Protein AF-A0A552EV08-F1 (afdb_monomer_lite)

pLDDT: mean 73.07, std 13.03, range [46.59, 91.0]

Organism: NCBI:txid2486254

Structure (mmCIF, N/CA/C/O backbone):
data_AF-A0A552EV08-F1
#
_entry.id   AF-A0A552EV08-F1
#
loop_
_atom_site.group_PDB
_atom_site.id
_atom_site.type_symbol
_atom_site.label_atom_id
_atom_site.label_alt_id
_atom_site.label_comp_id
_atom_site.label_asym_id
_atom_site.label_entity_id
_atom_site.label_seq_id
_atom_site.pdbx_PDB_ins_code
_atom_site.Cartn_x
_atom_site.Cartn_y
_atom_site.Cartn_z
_atom_site.occupancy
_atom_site.B_iso_or_equiv
_atom_site.auth_seq_id
_atom_site.auth_comp_id
_atom_site.auth_asym_id
_atom_site.auth_atom_id
_atom_site.pdbx_PDB_model_num
ATOM 1 N N . MET A 1 1 ? -11.932 -12.244 11.726 1.00 51.06 1 MET A N 1
ATOM 2 C CA . MET A 1 1 ? -11.784 -12.048 10.263 1.00 51.06 1 MET A CA 1
ATOM 3 C C . MET A 1 1 ? -13.141 -12.051 9.538 1.00 51.06 1 MET A C 1
ATOM 5 O O . MET A 1 1 ? -13.350 -12.858 8.645 1.00 51.06 1 MET A O 1
ATOM 9 N N . GLN A 1 2 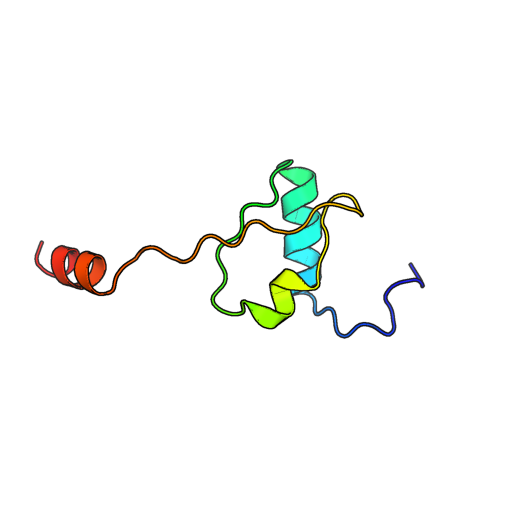? -14.099 -11.191 9.912 1.00 51.00 2 GLN A N 1
ATOM 10 C CA . GLN A 1 2 ? -15.405 -11.113 9.214 1.00 51.00 2 GLN A CA 1
ATOM 11 C C . GLN A 1 2 ? -15.670 -9.756 8.548 1.00 51.00 2 GLN A C 1
ATOM 13 O O . GLN A 1 2 ? -16.565 -9.654 7.724 1.00 51.00 2 GLN A O 1
ATOM 18 N N . LYS A 1 3 ? -14.877 -8.724 8.855 1.00 49.06 3 LYS A N 1
ATOM 19 C CA . LYS A 1 3 ? -15.164 -7.336 8.465 1.00 49.06 3 LYS A CA 1
ATOM 20 C C . LYS A 1 3 ? -14.833 -6.993 6.998 1.00 49.06 3 LYS A C 1
ATOM 22 O O . LYS A 1 3 ? -15.094 -5.877 6.578 1.00 49.06 3 LYS A O 1
ATOM 27 N N . TYR A 1 4 ? -14.296 -7.942 6.228 1.00 49.91 4 TYR A N 1
ATOM 28 C CA . TYR A 1 4 ? -13.836 -7.726 4.845 1.00 49.91 4 TYR A CA 1
ATOM 29 C C . TYR A 1 4 ? -14.336 -8.792 3.861 1.00 49.91 4 TYR A C 1
ATOM 31 O O . TYR A 1 4 ? -13.826 -8.881 2.755 1.00 49.91 4 TYR A O 1
ATOM 39 N N . ARG A 1 5 ? -15.309 -9.628 4.257 1.00 50.69 5 ARG A N 1
ATOM 40 C CA . ARG A 1 5 ? -15.785 -10.741 3.414 1.00 50.69 5 ARG A CA 1
ATOM 41 C C . ARG A 1 5 ? -16.555 -10.266 2.172 1.00 50.69 5 ARG A C 1
ATOM 43 O O . ARG A 1 5 ? -16.603 -10.995 1.190 1.00 50.69 5 ARG A O 1
ATOM 50 N N . ASP A 1 6 ? -17.094 -9.049 2.227 1.00 54.28 6 ASP A N 1
ATOM 51 C CA . ASP A 1 6 ? -17.980 -8.498 1.197 1.00 54.28 6 ASP A CA 1
ATOM 52 C C . ASP A 1 6 ? -17.328 -7.356 0.386 1.00 54.28 6 ASP A C 1
ATOM 54 O O . ASP A 1 6 ? -17.984 -6.756 -0.462 1.00 54.28 6 ASP A O 1
ATOM 58 N N . LEU A 1 7 ? -16.041 -7.052 0.622 1.00 54.59 7 LEU A N 1
ATOM 59 C CA . LEU A 1 7 ? -15.232 -6.250 -0.304 1.00 54.59 7 LEU A CA 1
ATOM 60 C C . LEU A 1 7 ? -14.469 -7.211 -1.226 1.00 54.59 7 LEU A C 1
ATOM 62 O O . LEU A 1 7 ? -13.910 -8.183 -0.715 1.00 54.59 7 LEU A O 1
ATOM 66 N N . PRO A 1 8 ? -14.390 -6.958 -2.543 1.00 67.19 8 PRO A N 1
ATOM 67 C CA . PRO A 1 8 ? -13.648 -7.797 -3.480 1.00 67.19 8 PRO A CA 1
ATOM 68 C C . PRO A 1 8 ? -12.138 -7.550 -3.342 1.00 67.19 8 PRO A C 1
ATOM 70 O O . PRO A 1 8 ? -11.485 -7.158 -4.295 1.00 67.19 8 PRO A O 1
ATOM 73 N N . MET A 1 9 ? -11.589 -7.722 -2.140 1.00 70.81 9 MET A N 1
ATOM 74 C CA . MET A 1 9 ? -10.149 -7.681 -1.925 1.00 70.81 9 MET A CA 1
ATOM 75 C C . MET A 1 9 ? -9.590 -9.048 -2.298 1.00 70.81 9 MET A C 1
ATOM 77 O O . MET A 1 9 ? -9.888 -10.049 -1.637 1.00 70.81 9 MET A O 1
ATOM 81 N N . ASP A 1 10 ? -8.816 -9.100 -3.376 1.00 78.69 10 ASP A N 1
ATOM 82 C CA . ASP A 1 10 ? -8.139 -10.323 -3.778 1.00 78.69 10 ASP A CA 1
ATOM 83 C C . ASP A 1 10 ? -6.869 -10.570 -2.935 1.00 78.69 10 ASP A C 1
ATOM 85 O O . ASP A 1 10 ? -6.504 -9.804 -2.036 1.00 78.69 10 ASP A O 1
ATOM 89 N N . LEU A 1 11 ? -6.200 -11.701 -3.175 1.00 82.56 11 LEU A N 1
ATOM 90 C CA . LEU A 1 11 ? -4.988 -12.058 -2.434 1.00 82.56 11 LEU A CA 1
ATOM 91 C C . LEU A 1 11 ? -3.852 -11.044 -2.649 1.00 82.56 11 LEU A C 1
ATOM 93 O O . LEU A 1 11 ? -3.048 -10.839 -1.737 1.00 82.56 11 LEU A O 1
ATOM 97 N N . ALA A 1 12 ? -3.762 -10.435 -3.833 1.00 82.62 12 ALA A N 1
ATOM 98 C CA . ALA A 1 12 ? -2.710 -9.479 -4.145 1.00 82.62 12 ALA A CA 1
ATOM 99 C C . ALA A 1 12 ? -2.913 -8.191 -3.338 1.00 82.62 12 ALA A C 1
ATOM 101 O O . ALA A 1 12 ? -1.985 -7.740 -2.662 1.00 82.62 12 ALA A O 1
ATOM 102 N N . ASP A 1 13 ? -4.142 -7.683 -3.306 1.00 78.88 13 ASP A N 1
ATOM 103 C CA . ASP A 1 13 ? -4.518 -6.506 -2.527 1.00 78.88 13 ASP A CA 1
ATOM 104 C C . ASP A 1 13 ? -4.263 -6.707 -1.026 1.00 78.88 13 ASP A C 1
ATOM 106 O O . ASP A 1 13 ? -3.643 -5.867 -0.368 1.00 78.88 13 ASP A O 1
ATOM 110 N N . ALA A 1 14 ? -4.669 -7.859 -0.478 1.00 85.44 14 ALA A N 1
ATOM 111 C CA . ALA A 1 14 ? -4.427 -8.192 0.926 1.00 85.44 14 ALA A CA 1
ATOM 112 C C . ALA A 1 14 ? -2.925 -8.290 1.249 1.00 85.44 14 ALA A C 1
ATOM 114 O O . ALA A 1 14 ? -2.480 -7.850 2.313 1.00 85.44 14 ALA A O 1
ATOM 115 N N . SER A 1 15 ? -2.134 -8.833 0.321 1.00 87.69 15 SER A N 1
ATOM 116 C CA . SER A 1 15 ? -0.684 -8.954 0.490 1.00 87.69 15 SER A CA 1
ATOM 117 C C . SER A 1 15 ? 0.001 -7.585 0.498 1.00 87.69 15 SER A C 1
ATOM 119 O O . SER A 1 15 ? 0.922 -7.383 1.286 1.00 87.69 15 SER A O 1
ATOM 121 N N . LEU A 1 16 ? -0.467 -6.622 -0.306 1.00 87.06 16 LEU A N 1
ATOM 122 C CA . LEU A 1 16 ? 0.059 -5.251 -0.310 1.00 87.06 16 LEU A CA 1
ATOM 123 C C . LEU A 1 16 ? -0.206 -4.521 1.011 1.00 87.06 16 LEU A C 1
ATOM 125 O O . LEU A 1 16 ? 0.667 -3.805 1.499 1.00 87.06 16 LEU A O 1
ATOM 129 N N . VAL A 1 17 ? -1.382 -4.725 1.612 1.00 85.56 17 VAL A N 1
ATOM 130 C CA . VAL A 1 17 ? -1.716 -4.154 2.928 1.00 85.56 17 VAL A CA 1
ATOM 131 C C . VAL A 1 17 ? -0.796 -4.701 4.011 1.00 85.56 17 VAL A C 1
ATOM 133 O O . VAL A 1 17 ? -0.195 -3.915 4.742 1.00 85.56 17 VAL A O 1
ATOM 136 N N . ILE A 1 18 ? -0.628 -6.023 4.075 1.00 88.06 18 ILE A N 1
ATOM 137 C CA . ILE A 1 18 ? 0.260 -6.660 5.058 1.00 88.06 18 ILE A CA 1
ATOM 138 C C . ILE A 1 18 ? 1.710 -6.205 4.849 1.00 88.06 18 ILE A C 1
ATOM 140 O O . ILE A 1 18 ? 2.395 -5.853 5.806 1.00 88.06 18 ILE A O 1
ATOM 144 N N . LEU A 1 19 ? 2.174 -6.152 3.598 1.00 89.62 19 LEU A N 1
ATOM 145 C CA . LEU A 1 19 ? 3.530 -5.717 3.270 1.00 89.62 19 LEU A CA 1
ATOM 146 C C . LEU A 1 19 ? 3.786 -4.257 3.676 1.00 89.62 19 LEU A C 1
ATOM 148 O O . LEU A 1 19 ? 4.855 -3.943 4.193 1.00 89.62 19 LEU A O 1
ATOM 152 N N . ALA A 1 20 ? 2.813 -3.367 3.476 1.00 89.56 20 ALA A N 1
ATOM 153 C CA . ALA A 1 20 ? 2.926 -1.968 3.881 1.00 89.56 20 ALA A CA 1
ATOM 154 C C . ALA A 1 20 ? 2.966 -1.788 5.405 1.00 89.56 20 ALA A C 1
ATOM 156 O O . ALA A 1 20 ? 3.637 -0.882 5.905 1.00 89.56 20 ALA A O 1
ATOM 157 N N . GLU A 1 21 ? 2.268 -2.646 6.152 1.00 87.56 21 GLU A N 1
ATOM 158 C CA . GLU A 1 21 ? 2.345 -2.676 7.613 1.00 87.56 21 GLU A CA 1
ATOM 159 C C . GLU A 1 21 ? 3.713 -3.169 8.092 1.00 87.56 21 GLU A C 1
ATOM 161 O O . GLU A 1 21 ? 4.333 -2.495 8.916 1.00 87.56 21 GLU A O 1
ATOM 166 N N . GLU A 1 22 ? 4.217 -4.264 7.517 1.00 91.00 22 GLU A N 1
ATOM 167 C CA . GLU A 1 22 ? 5.520 -4.845 7.862 1.00 91.00 22 GLU A CA 1
ATOM 168 C C . GLU A 1 22 ? 6.684 -3.888 7.549 1.00 91.00 22 GLU A C 1
ATOM 170 O O . GLU A 1 22 ? 7.611 -3.731 8.340 1.00 91.00 22 GLU A O 1
ATOM 175 N N . LEU A 1 23 ? 6.619 -3.188 6.411 1.00 90.88 23 LEU A N 1
ATOM 176 C CA . LEU A 1 23 ? 7.629 -2.206 6.000 1.00 90.88 23 LEU A CA 1
ATOM 177 C C . LEU A 1 23 ? 7.414 -0.817 6.620 1.00 90.88 23 LEU A C 1
ATOM 179 O O . LEU A 1 23 ? 8.254 0.070 6.458 1.00 90.88 23 LEU A O 1
ATOM 183 N N . GLY A 1 24 ? 6.279 -0.589 7.287 1.00 90.00 24 GLY A N 1
ATOM 184 C CA . GLY A 1 24 ? 5.907 0.715 7.831 1.00 90.00 24 GLY A CA 1
ATOM 185 C C . GLY A 1 24 ? 5.737 1.817 6.775 1.00 90.00 24 GLY A C 1
ATOM 186 O O . GLY A 1 24 ? 5.781 2.998 7.130 1.00 90.00 24 GLY A O 1
ATOM 187 N N . SER A 1 25 ? 5.527 1.453 5.505 1.00 88.69 25 SER A N 1
ATOM 188 C CA . SER A 1 25 ? 5.451 2.366 4.361 1.00 88.69 25 SER A CA 1
ATOM 189 C C . SER A 1 25 ? 4.303 1.994 3.424 1.00 88.69 25 SER A C 1
ATOM 191 O O . SER A 1 25 ? 4.235 0.876 2.927 1.00 88.69 25 SER A O 1
ATOM 193 N N . GLY A 1 26 ? 3.436 2.963 3.122 1.00 86.31 26 GLY A N 1
ATOM 194 C CA . GLY A 1 26 ? 2.352 2.829 2.142 1.00 86.31 26 GLY A CA 1
ATOM 195 C C . GLY A 1 26 ? 2.742 3.210 0.715 1.00 86.31 26 GLY A C 1
ATOM 196 O O . GLY A 1 26 ? 1.863 3.546 -0.075 1.00 86.31 26 GLY A O 1
ATOM 197 N N . GLN A 1 27 ? 4.034 3.257 0.390 1.00 86.88 27 GLN A N 1
ATOM 198 C CA . GLN A 1 27 ? 4.493 3.554 -0.966 1.00 86.88 27 GLN A CA 1
ATOM 199 C C . GLN A 1 27 ? 4.371 2.312 -1.834 1.00 86.88 27 GLN A C 1
ATOM 201 O O . GLN A 1 27 ? 5.057 1.321 -1.597 1.00 86.88 27 GLN A O 1
ATOM 206 N N . ILE A 1 28 ? 3.515 2.379 -2.849 1.00 83.38 28 ILE A N 1
ATOM 207 C CA . ILE A 1 28 ? 3.295 1.252 -3.749 1.00 83.38 28 ILE A CA 1
ATOM 208 C C . ILE A 1 28 ? 3.327 1.696 -5.201 1.00 83.38 28 ILE A C 1
ATOM 210 O O . ILE A 1 28 ? 2.948 2.816 -5.548 1.00 83.38 28 ILE A O 1
ATOM 214 N N . LEU A 1 29 ? 3.796 0.786 -6.043 1.00 84.38 29 LEU A N 1
ATOM 215 C CA . LEU A 1 29 ? 3.808 0.926 -7.485 1.00 84.38 29 LEU A CA 1
ATOM 216 C C . LEU A 1 29 ? 2.628 0.137 -8.042 1.00 84.38 29 LEU A C 1
ATOM 218 O O . LEU A 1 29 ? 2.587 -1.082 -7.898 1.00 84.38 29 LEU A O 1
ATOM 222 N N . SER A 1 30 ? 1.671 0.820 -8.663 1.00 77.31 30 SER A N 1
ATOM 223 C CA . SER A 1 30 ? 0.536 0.158 -9.304 1.00 77.31 30 SER A CA 1
ATOM 224 C C . SER A 1 30 ? 0.097 0.912 -10.550 1.00 77.31 30 SER A C 1
ATOM 226 O O . SER A 1 30 ? 0.162 2.141 -10.607 1.00 77.31 30 SER A O 1
ATOM 228 N N . VAL A 1 31 ? -0.357 0.156 -11.546 1.00 77.31 31 VAL A N 1
ATOM 229 C CA . VAL A 1 31 ? -1.059 0.674 -12.729 1.00 77.31 31 VAL A CA 1
ATOM 230 C C . VAL A 1 31 ? -2.570 0.759 -12.497 1.00 77.31 31 VAL A C 1
ATOM 232 O O . VAL A 1 31 ? -3.261 1.485 -13.210 1.00 77.31 31 VAL A O 1
ATOM 235 N N . ASP A 1 32 ? -3.076 0.061 -11.478 1.00 73.19 32 ASP A N 1
ATOM 236 C CA . ASP A 1 32 ? -4.477 0.081 -11.080 1.00 73.19 32 ASP A CA 1
ATOM 237 C C . ASP A 1 32 ? -4.711 1.146 -10.007 1.00 73.19 32 ASP A C 1
ATOM 239 O O . ASP A 1 32 ? -4.695 0.901 -8.800 1.00 73.19 32 ASP A O 1
ATOM 243 N N . TYR A 1 33 ? -4.860 2.385 -10.468 1.00 70.06 33 TYR A N 1
ATOM 244 C CA . TYR A 1 33 ? -5.036 3.535 -9.585 1.00 70.06 33 TYR A CA 1
ATOM 245 C C . TYR A 1 33 ? -6.373 3.511 -8.836 1.00 70.06 33 TYR A C 1
ATOM 247 O O . TYR A 1 33 ? -6.477 4.039 -7.727 1.00 70.06 33 TYR A O 1
ATOM 255 N N . ARG A 1 34 ? -7.418 2.952 -9.453 1.00 70.75 34 ARG A N 1
ATOM 256 C CA . ARG A 1 34 ? -8.779 3.027 -8.919 1.00 70.75 34 ARG A CA 1
ATOM 257 C C . ARG A 1 34 ? -8.936 2.097 -7.725 1.00 70.75 34 ARG A C 1
ATOM 259 O O . ARG A 1 34 ? -9.445 2.535 -6.692 1.00 70.75 34 ARG A O 1
ATOM 266 N N . ASP A 1 35 ? -8.454 0.869 -7.856 1.00 70.62 35 ASP A N 1
ATOM 267 C CA . ASP A 1 35 ? -8.696 -0.161 -6.852 1.00 70.62 35 ASP A CA 1
ATOM 268 C C . ASP A 1 35 ? -7.792 0.064 -5.638 1.00 70.62 35 ASP A C 1
ATOM 270 O O . ASP A 1 35 ? -8.268 0.145 -4.502 1.00 70.62 35 ASP A O 1
ATOM 274 N N . VAL A 1 36 ? -6.522 0.389 -5.882 1.00 72.12 36 VAL A N 1
ATOM 275 C CA . VAL A 1 36 ? -5.548 0.709 -4.833 1.00 72.12 36 VAL A CA 1
ATOM 276 C C . VAL A 1 36 ? -5.968 1.886 -3.949 1.00 72.12 36 VAL A C 1
ATOM 278 O O . VAL A 1 36 ? -5.763 1.862 -2.732 1.00 72.12 36 VAL A O 1
ATOM 281 N N . ASN A 1 37 ? -6.562 2.931 -4.530 1.00 73.94 37 ASN A N 1
ATOM 282 C CA . ASN A 1 37 ? -6.945 4.126 -3.775 1.00 73.94 37 ASN A CA 1
ATOM 283 C C . ASN A 1 37 ? -8.130 3.877 -2.820 1.00 73.94 37 ASN A C 1
ATOM 285 O O . ASN A 1 37 ? -8.432 4.703 -1.951 1.00 73.94 37 ASN A O 1
ATOM 289 N N . THR A 1 38 ? -8.794 2.728 -2.946 1.00 77.88 38 THR A N 1
ATOM 290 C CA . THR A 1 38 ? -9.889 2.307 -2.065 1.00 77.88 38 THR A CA 1
ATOM 291 C C . THR A 1 38 ? -9.360 1.730 -0.748 1.00 77.88 38 THR A C 1
ATOM 293 O O . THR A 1 38 ? -10.026 1.825 0.285 1.00 77.88 38 THR A O 1
ATOM 296 N N . TYR A 1 39 ? -8.135 1.199 -0.739 1.00 76.94 39 TYR A N 1
ATOM 297 C CA . TYR A 1 39 ? -7.564 0.514 0.417 1.00 76.94 39 TYR A CA 1
ATOM 298 C C . TYR A 1 39 ? -6.815 1.447 1.369 1.00 76.94 39 TYR A C 1
ATOM 300 O O . TYR A 1 39 ? -6.365 2.540 1.009 1.00 76.94 39 TYR A O 1
ATOM 308 N N . ARG A 1 40 ? -6.711 1.020 2.631 1.00 79.50 40 ARG A N 1
ATOM 309 C CA . ARG A 1 40 ? -6.027 1.752 3.699 1.00 79.50 40 ARG A CA 1
ATOM 310 C C . ARG A 1 40 ? -5.081 0.821 4.443 1.00 79.50 40 ARG A C 1
ATOM 312 O O . ARG A 1 40 ? -5.494 -0.261 4.850 1.00 79.50 40 ARG A O 1
ATOM 319 N N . TRP A 1 41 ? -3.847 1.263 4.649 1.00 80.00 41 TRP A N 1
ATOM 320 C CA . TRP A 1 41 ? -2.878 0.595 5.518 1.00 80.00 41 TRP A CA 1
ATOM 321 C C . TRP A 1 41 ? -2.937 1.237 6.914 1.00 80.00 41 TRP A C 1
ATOM 323 O O . TRP A 1 41 ? -3.375 2.382 7.056 1.00 80.00 41 TRP A O 1
ATOM 333 N N . LYS A 1 42 ? -2.601 0.492 7.979 1.00 81.31 42 LYS A N 1
ATOM 334 C CA . LYS A 1 42 ? -2.796 0.938 9.379 1.00 81.31 42 LYS A CA 1
ATOM 335 C C . LYS A 1 42 ? -4.242 1.332 9.725 1.00 81.31 42 LYS A C 1
ATOM 337 O O . LYS A 1 42 ? -4.474 2.141 10.618 1.00 81.31 42 LYS A O 1
ATOM 342 N N . ASN A 1 43 ? -5.229 0.772 9.025 1.00 73.25 43 ASN A N 1
ATOM 343 C CA . ASN A 1 43 ? -6.662 1.083 9.149 1.00 73.25 43 ASN A CA 1
ATOM 344 C C . ASN A 1 43 ? -7.099 2.528 8.826 1.00 73.25 43 ASN A C 1
ATOM 346 O O . ASN A 1 43 ? -8.306 2.777 8.810 1.00 73.25 43 ASN A O 1
ATOM 350 N N . THR A 1 44 ? -6.190 3.469 8.553 1.00 79.19 44 THR A N 1
ATOM 351 C CA . THR A 1 44 ? -6.541 4.886 8.320 1.00 79.19 44 THR A CA 1
ATOM 352 C C . THR A 1 44 ? -5.806 5.529 7.153 1.00 79.19 44 THR A C 1
ATOM 354 O O . THR A 1 44 ? -6.341 6.461 6.551 1.00 79.19 44 THR A O 1
ATOM 357 N N . GLU A 1 45 ? -4.618 5.041 6.797 1.00 81.88 45 GLU A N 1
ATOM 358 C CA . GLU A 1 45 ? -3.722 5.751 5.889 1.00 81.88 45 GLU A CA 1
ATOM 359 C C . GLU A 1 45 ? -3.949 5.338 4.429 1.00 81.88 45 GLU A C 1
ATOM 361 O O . GLU A 1 45 ? -3.992 4.142 4.130 1.00 81.88 45 GLU A O 1
ATOM 366 N N . PRO A 1 46 ? -4.099 6.289 3.489 1.00 83.44 46 PRO A N 1
ATOM 367 C CA . PRO A 1 46 ? -4.143 5.971 2.068 1.00 83.44 46 PRO A CA 1
ATOM 368 C C . PRO A 1 46 ? -2.776 5.492 1.575 1.00 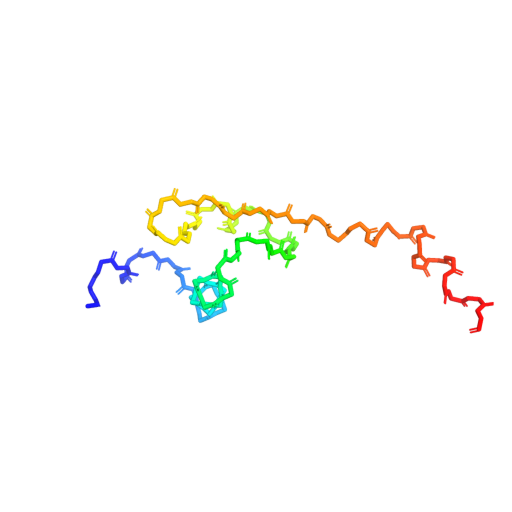83.44 46 PRO A C 1
ATOM 370 O O . PRO A 1 46 ? -1.722 5.899 2.077 1.00 83.44 46 PRO A O 1
ATOM 373 N N . PHE A 1 47 ? -2.792 4.641 0.554 1.00 85.75 47 PHE A N 1
ATOM 374 C CA . PHE A 1 47 ? -1.579 4.289 -0.170 1.00 85.75 47 PHE A CA 1
ATOM 375 C C . PHE A 1 47 ? -1.058 5.479 -0.979 1.00 85.75 47 PHE A C 1
ATOM 377 O O . PHE A 1 47 ? -1.813 6.209 -1.622 1.00 85.75 47 PHE A O 1
ATOM 384 N N . GLN A 1 48 ? 0.260 5.651 -0.975 1.00 85.44 48 GLN A N 1
ATOM 385 C CA . GLN A 1 48 ? 0.958 6.583 -1.847 1.00 85.44 48 GLN A CA 1
ATOM 386 C C . GLN A 1 48 ? 1.309 5.853 -3.136 1.00 85.44 48 GLN A C 1
ATOM 388 O O . GLN A 1 48 ? 2.311 5.140 -3.210 1.00 85.44 48 GLN A O 1
ATOM 393 N N . ILE A 1 49 ? 0.473 6.042 -4.153 1.00 80.38 49 ILE A N 1
ATOM 394 C CA . ILE A 1 49 ? 0.726 5.480 -5.474 1.00 80.38 49 ILE A CA 1
ATOM 395 C C . ILE A 1 49 ? 1.874 6.264 -6.100 1.00 80.38 49 ILE A C 1
ATOM 397 O O . ILE A 1 49 ? 1.740 7.439 -6.449 1.00 80.38 49 ILE A O 1
ATOM 401 N N . LYS A 1 50 ? 3.017 5.603 -6.240 1.00 75.19 50 LYS A N 1
ATOM 402 C CA . LYS A 1 50 ? 4.051 6.040 -7.162 1.00 75.19 50 LYS A CA 1
ATOM 403 C C . LYS A 1 50 ? 3.621 5.527 -8.523 1.00 75.19 50 LYS A C 1
ATOM 405 O O . LYS A 1 50 ? 3.504 4.322 -8.724 1.00 75.19 50 LYS A O 1
ATOM 410 N N . LEU A 1 51 ? 3.346 6.436 -9.453 1.00 61.97 51 LEU A N 1
ATOM 411 C CA . LEU A 1 51 ? 3.385 6.044 -10.853 1.00 61.97 51 LEU A CA 1
ATOM 412 C C . LEU A 1 51 ? 4.794 5.523 -11.102 1.00 61.97 51 L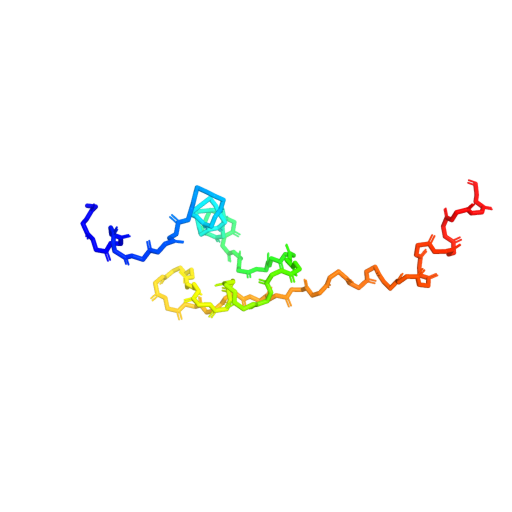EU A C 1
ATOM 414 O O . LEU A 1 51 ? 5.758 6.088 -10.576 1.00 61.97 51 LEU A O 1
ATOM 418 N N . ALA A 1 52 ? 4.911 4.442 -11.869 1.00 57.06 52 ALA A N 1
ATOM 419 C CA . ALA A 1 52 ? 6.191 4.113 -12.454 1.00 57.06 52 ALA A CA 1
ATOM 420 C C . ALA A 1 52 ? 6.529 5.310 -13.331 1.00 57.06 52 ALA A C 1
ATOM 422 O O . ALA A 1 52 ? 6.095 5.405 -14.472 1.0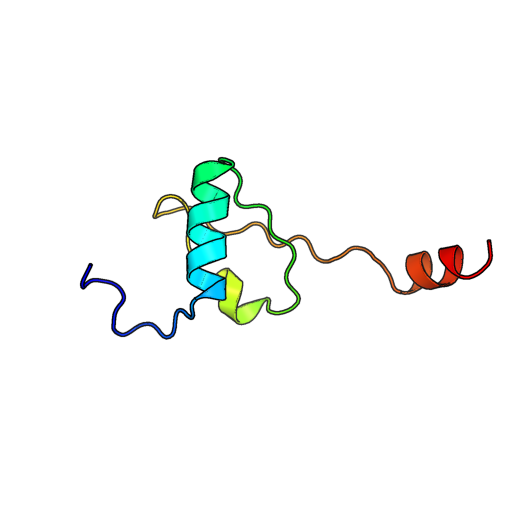0 57.06 52 ALA A O 1
ATOM 423 N N . GLU A 1 53 ? 7.317 6.228 -12.790 1.00 49.38 53 GLU A N 1
ATOM 424 C CA . GLU A 1 53 ? 8.054 7.217 -13.554 1.00 49.38 53 GLU A CA 1
ATOM 425 C C . GLU A 1 53 ? 9.138 6.533 -14.391 1.00 49.38 53 GLU A C 1
ATOM 427 O O . GLU A 1 53 ? 10.060 7.188 -14.837 1.00 49.38 53 GLU A O 1
ATOM 432 N N . ILE A 1 54 ? 8.995 5.241 -14.716 1.00 57.47 54 ILE A N 1
ATOM 433 C CA . ILE A 1 54 ? 9.517 4.729 -15.971 1.00 57.47 54 ILE A CA 1
ATOM 434 C C . ILE A 1 54 ? 8.666 5.397 -17.044 1.00 57.47 54 ILE A C 1
ATOM 436 O O . ILE A 1 54 ? 7.712 4.839 -17.594 1.00 57.47 54 ILE A O 1
ATOM 440 N N . SER A 1 55 ? 8.995 6.660 -17.307 1.00 58.28 55 SER A N 1
ATOM 441 C CA . SER A 1 55 ? 8.541 7.309 -18.508 1.00 58.28 55 SER A CA 1
ATOM 442 C C . SER A 1 55 ? 8.990 6.393 -19.639 1.00 58.28 55 SER A C 1
ATOM 444 O O . SER A 1 55 ? 10.124 5.911 -19.674 1.00 58.28 55 SER A O 1
ATOM 446 N N . TYR A 1 56 ? 8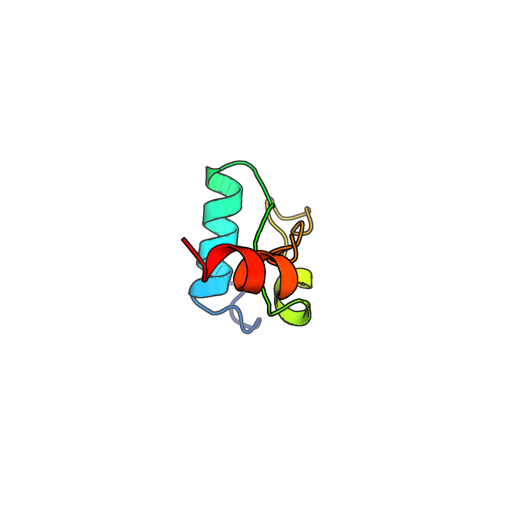.097 6.133 -20.582 1.00 57.25 56 TYR A N 1
ATOM 447 C CA . TYR A 1 56 ? 8.438 5.440 -21.820 1.00 57.25 56 TYR A CA 1
ATOM 448 C C . TYR A 1 56 ? 9.731 6.004 -22.464 1.00 57.25 56 TYR A C 1
ATOM 450 O O . TYR A 1 56 ? 10.464 5.285 -23.134 1.00 57.25 56 TYR A O 1
ATOM 458 N N . GLN A 1 57 ? 10.067 7.268 -22.173 1.00 56.03 57 GLN A N 1
ATOM 459 C CA . GLN A 1 57 ? 11.299 7.947 -22.573 1.00 56.03 57 GLN A CA 1
ATOM 460 C C . GLN A 1 57 ? 12.569 7.434 -21.865 1.00 56.03 57 GLN A C 1
ATOM 462 O O . GLN A 1 57 ? 13.620 7.362 -22.495 1.00 56.03 57 GLN A O 1
ATOM 467 N N . GLU A 1 58 ? 12.502 7.060 -20.586 1.00 64.56 58 GLU A N 1
ATOM 468 C CA . GLU A 1 58 ? 13.619 6.425 -19.868 1.00 64.56 58 GLU A CA 1
ATOM 469 C C . GLU A 1 58 ? 13.835 4.982 -20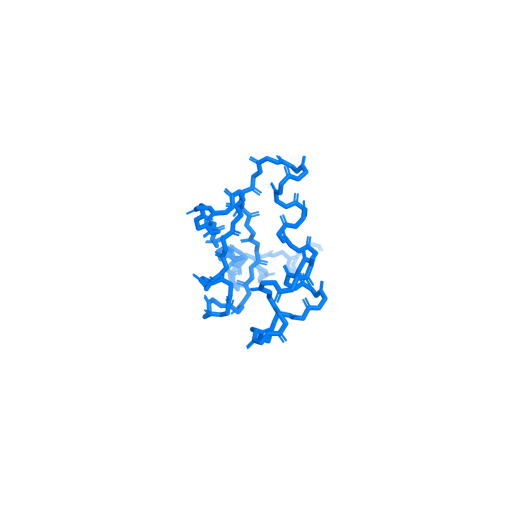.322 1.00 64.56 58 GLU A C 1
ATOM 471 O O . GLU A 1 58 ? 14.972 4.558 -20.514 1.00 64.56 58 GLU A O 1
ATOM 476 N N . TRP A 1 59 ? 12.752 4.246 -20.584 1.00 63.41 59 TRP A N 1
ATOM 477 C CA . TRP A 1 59 ? 12.845 2.901 -21.150 1.00 63.41 59 TRP A CA 1
ATOM 478 C C . TRP A 1 59 ? 13.466 2.913 -22.557 1.00 63.41 59 TRP A C 1
ATOM 480 O O . TRP A 1 59 ? 14.353 2.111 -22.831 1.00 63.41 59 TRP A O 1
ATOM 490 N N . LEU A 1 60 ? 13.084 3.863 -23.423 1.00 65.50 60 LEU A N 1
ATOM 491 C CA . LEU A 1 60 ? 13.719 4.049 -24.736 1.00 65.50 60 LEU A CA 1
ATOM 492 C C . LEU A 1 60 ? 15.197 4.457 -24.638 1.00 65.50 60 LEU A C 1
ATOM 494 O O . LEU A 1 60 ? 15.992 4.035 -25.473 1.00 65.50 60 LEU A O 1
ATOM 498 N N . LYS A 1 61 ? 15.581 5.251 -23.630 1.00 68.12 61 LYS A N 1
ATOM 499 C CA . LYS A 1 61 ? 16.987 5.625 -23.397 1.00 68.12 61 LYS A CA 1
ATOM 500 C C . LYS A 1 61 ? 17.870 4.435 -23.019 1.00 68.12 61 LYS A C 1
ATOM 502 O O . LYS A 1 61 ? 19.033 4.424 -23.397 1.00 68.12 61 LYS A O 1
ATOM 507 N N . ASN A 1 62 ? 17.317 3.446 -22.321 1.00 67.56 62 ASN A N 1
ATOM 508 C CA . ASN A 1 62 ? 18.069 2.308 -21.786 1.00 67.56 62 ASN A CA 1
ATOM 509 C C . ASN A 1 62 ? 18.065 1.067 -22.706 1.00 67.56 62 ASN A C 1
ATOM 511 O O . ASN A 1 62 ? 18.600 0.033 -22.329 1.00 67.56 62 ASN A O 1
ATOM 515 N N . GLN A 1 63 ? 17.473 1.147 -23.904 1.00 68.38 63 GLN A N 1
ATOM 516 C CA . GLN A 1 63 ? 17.482 0.079 -24.926 1.00 68.38 63 GLN A CA 1
ATOM 517 C C . GLN A 1 63 ? 18.707 0.149 -25.865 1.00 68.38 63 GLN A C 1
ATOM 519 O O . GLN A 1 63 ? 18.756 -0.555 -26.872 1.00 68.38 63 GLN A O 1
ATOM 524 N N . GLY A 1 64 ? 19.662 1.040 -25.579 1.00 58.81 64 GLY A N 1
ATOM 525 C CA . GLY A 1 64 ? 20.809 1.343 -26.439 1.00 58.81 64 GLY A CA 1
ATOM 526 C C . GLY A 1 64 ? 22.186 1.165 -25.793 1.00 58.81 64 GLY A C 1
ATOM 527 O O . GLY A 1 64 ? 23.138 1.737 -26.321 1.00 58.81 64 GLY A O 1
ATOM 528 N N . GLU A 1 65 ? 22.296 0.415 -24.692 1.00 46.59 65 GLU A N 1
ATOM 529 C CA . GLU A 1 65 ? 23.578 -0.042 -24.120 1.00 46.59 65 GLU A CA 1
ATOM 530 C C . GLU A 1 65 ? 23.722 -1.565 -24.201 1.00 46.59 65 GLU A C 1
ATOM 532 O O . GLU A 1 65 ? 22.727 -2.273 -23.918 1.00 46.59 65 GLU A O 1
#

Radius of gyration: 15.12 Å; chains: 1; bounding box: 42×20×37 Å

Secondary structure (DSSP, 8-state):
--TTTTS---HHHHHHHHHHHHTT--EEE-S-HHHHTT-EETTTEEPEEE-----HHHHHHTT--

Sequence (65 aa):
MQKYRDLPMDLADASLVILAEELGSGQILSVDYRDVNTYRWKNTEPFQIKLAEISYQEWLKNQGE

Foldseek 3Di:
DPPCPPPPQDPVNVVLLVVCQVVVALEDEDPPPPVQQVDAHPVDHRRDYDHPVPPVVVVVVPVPD